Protein AF-A0A7S3L8J0-F1 (afdb_monomer_lite)

Sequence (124 aa):
DLYFICWDAIVLSFLVATPVPEEPAESDDGEAHAGAGEAWLAKAQAAMIENAFNHFALAQLQGKLYKLSEKIGIESEEGVAHPDAVAYGRAYKNVLDYPKHRRPIVLPAHLMETIPTALHKYLT

Structure (mmCIF, N/CA/C/O backbone):
data_AF-A0A7S3L8J0-F1
#
_entry.id   AF-A0A7S3L8J0-F1
#
loop_
_atom_site.group_PDB
_atom_site.id
_atom_site.type_symbol
_atom_site.label_atom_id
_atom_site.label_alt_id
_atom_site.label_comp_id
_atom_site.label_asym_id
_atom_site.label_entity_id
_atom_site.label_seq_id
_atom_site.pdbx_PDB_ins_code
_atom_site.Cartn_x
_atom_site.Cartn_y
_atom_site.Cartn_z
_atom_site.occupancy
_atom_site.B_iso_or_equiv
_atom_site.auth_seq_id
_atom_site.auth_comp_id
_atom_site.auth_asym_id
_atom_site.auth_atom_id
_atom_site.pdbx_PDB_model_num
ATOM 1 N N . ASP A 1 1 ? 7.919 -16.117 6.327 1.00 85.50 1 ASP A N 1
ATOM 2 C CA . ASP A 1 1 ? 7.265 -15.004 7.040 1.00 85.50 1 ASP A CA 1
ATOM 3 C C . ASP A 1 1 ? 7.349 -15.190 8.539 1.00 85.50 1 ASP A C 1
ATOM 5 O O . ASP A 1 1 ? 7.488 -16.319 9.002 1.00 85.50 1 ASP A O 1
ATOM 9 N N . LEU A 1 2 ? 7.326 -14.084 9.280 1.00 93.94 2 LEU A N 1
ATOM 10 C CA . LEU A 1 2 ? 7.182 -14.089 10.733 1.00 93.94 2 LEU A CA 1
ATOM 11 C C . LEU A 1 2 ? 5.728 -13.760 11.064 1.00 93.94 2 LEU A C 1
ATOM 13 O O . LEU A 1 2 ? 5.144 -12.874 10.444 1.00 93.94 2 LEU A O 1
ATOM 17 N N . TYR A 1 3 ? 5.161 -14.457 12.044 1.00 93.12 3 TYR A N 1
ATOM 18 C CA . TYR A 1 3 ? 3.779 -14.261 12.469 1.00 93.12 3 TYR A CA 1
ATOM 19 C C . TYR A 1 3 ? 3.745 -13.561 13.823 1.00 93.12 3 TYR A C 1
ATOM 21 O O . TYR A 1 3 ? 4.491 -13.921 14.736 1.00 93.12 3 TYR A O 1
ATOM 29 N N . PHE A 1 4 ? 2.856 -12.581 13.965 1.00 93.50 4 PHE A N 1
ATOM 30 C CA . PHE A 1 4 ? 2.516 -12.029 15.270 1.00 93.50 4 PHE A CA 1
ATOM 31 C C . PHE A 1 4 ? 1.577 -13.004 15.988 1.00 93.50 4 PHE A C 1
ATOM 33 O O . PHE A 1 4 ? 0.473 -13.267 15.515 1.00 93.50 4 PHE A O 1
ATOM 40 N N . ILE A 1 5 ? 2.028 -13.561 17.115 1.00 94.81 5 ILE A N 1
ATOM 41 C CA . ILE A 1 5 ? 1.251 -14.494 17.937 1.00 94.81 5 ILE A CA 1
ATOM 42 C C . ILE A 1 5 ? 0.832 -13.766 19.216 1.00 94.81 5 ILE A C 1
ATOM 44 O O . ILE A 1 5 ? 1.685 -13.307 19.973 1.00 94.81 5 ILE A O 1
ATOM 48 N N . CYS A 1 6 ? -0.476 -13.682 19.465 1.00 95.25 6 CYS A N 1
ATOM 49 C CA . CYS A 1 6 ? -1.048 -13.105 20.679 1.00 95.25 6 CYS A CA 1
ATOM 50 C C . CYS A 1 6 ? -1.867 -14.163 21.426 1.00 95.25 6 CYS A C 1
ATOM 52 O O . CYS A 1 6 ? -2.776 -14.762 20.858 1.00 95.25 6 CYS A O 1
ATOM 54 N N . TRP A 1 7 ? -1.542 -14.383 22.700 1.00 96.94 7 TRP A N 1
ATOM 55 C CA . TRP A 1 7 ? -2.257 -15.290 23.609 1.00 96.94 7 TRP A CA 1
ATOM 56 C C . TRP A 1 7 ? -2.936 -14.547 24.771 1.00 96.94 7 TRP A C 1
ATOM 58 O O . TRP A 1 7 ? -3.372 -15.172 25.736 1.00 96.94 7 TRP A O 1
ATOM 68 N N . ASP A 1 8 ? -2.996 -13.215 24.719 1.00 97.88 8 ASP A N 1
ATOM 69 C CA . ASP A 1 8 ? -3.644 -12.407 25.750 1.00 97.88 8 ASP A CA 1
ATOM 70 C C . ASP A 1 8 ? -5.169 -12.549 25.652 1.00 97.88 8 ASP A C 1
ATOM 72 O O . ASP A 1 8 ? -5.787 -12.127 24.674 1.00 97.88 8 ASP A O 1
ATOM 76 N N . ALA A 1 9 ? -5.786 -13.150 26.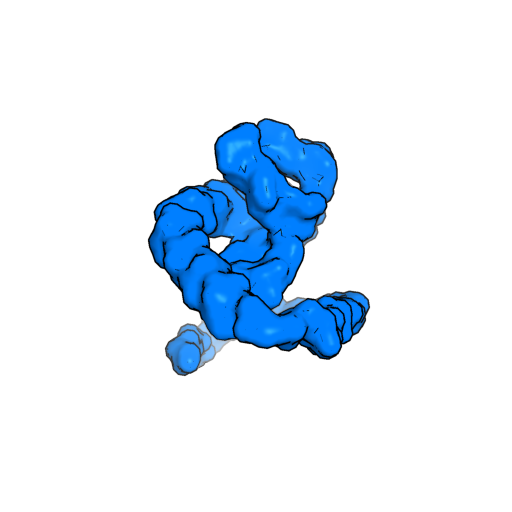670 1.00 97.00 9 ALA A N 1
ATOM 77 C CA . ALA A 1 9 ? -7.215 -13.448 26.658 1.00 97.00 9 ALA A CA 1
ATOM 78 C C . ALA A 1 9 ? -8.100 -12.191 26.594 1.00 97.00 9 ALA A C 1
ATOM 80 O O . ALA A 1 9 ? -9.184 -12.246 26.013 1.00 97.00 9 ALA A O 1
ATOM 81 N N . ILE A 1 10 ? -7.649 -11.065 27.162 1.00 96.94 10 ILE A N 1
ATOM 82 C CA . ILE A 1 10 ? -8.402 -9.806 27.144 1.00 96.94 10 ILE A CA 1
ATOM 83 C C . ILE A 1 10 ? -8.410 -9.266 25.719 1.00 96.94 10 ILE A C 1
ATOM 85 O O . ILE A 1 10 ? -9.485 -9.017 25.181 1.00 96.94 10 ILE A O 1
ATOM 89 N N . VAL A 1 11 ? -7.245 -9.165 25.075 1.00 95.38 11 VAL A N 1
ATOM 90 C CA . VAL A 1 11 ? -7.147 -8.721 23.674 1.00 95.38 11 VAL A CA 1
ATOM 91 C C . VAL A 1 11 ? -7.977 -9.623 22.764 1.00 95.38 11 VAL A C 1
ATOM 93 O O . VAL A 1 11 ? -8.791 -9.127 21.987 1.00 95.38 11 VAL A O 1
ATOM 96 N N . LEU A 1 12 ? -7.828 -10.944 22.900 1.00 95.44 12 LEU A N 1
ATOM 97 C CA . LEU A 1 12 ? -8.552 -11.919 22.084 1.00 95.44 12 LEU A CA 1
ATOM 98 C C . LEU A 1 12 ? -10.077 -11.809 22.245 1.00 95.44 12 LEU A C 1
ATOM 100 O O . LEU A 1 12 ? -10.795 -12.030 21.274 1.00 95.44 12 LEU A O 1
ATOM 104 N N . SER A 1 13 ? -10.579 -11.422 23.424 1.00 96.19 13 SER A N 1
ATOM 105 C CA . SER A 1 13 ? -12.022 -11.246 23.661 1.00 96.19 13 SER A CA 1
ATOM 106 C C . SER A 1 13 ? -12.660 -10.099 22.867 1.00 96.19 13 SER A C 1
ATOM 108 O O . SER A 1 13 ? -13.873 -10.109 22.664 1.00 96.19 13 SER A O 1
ATOM 110 N N . PHE A 1 14 ? -11.861 -9.137 22.393 1.00 94.62 14 PHE A N 1
ATOM 111 C CA . PHE A 1 14 ? -12.332 -8.015 21.575 1.00 94.62 14 PHE A CA 1
ATOM 112 C C . PHE A 1 14 ? -12.171 -8.259 20.069 1.00 94.62 14 PHE A C 1
ATOM 114 O O . PHE A 1 14 ? -12.657 -7.461 19.268 1.00 94.62 14 PHE A O 1
ATOM 121 N N . LEU A 1 15 ? -11.487 -9.333 19.663 1.00 92.19 15 LEU A N 1
ATOM 122 C CA . LEU A 1 15 ? -11.250 -9.621 18.253 1.00 92.19 15 LEU A CA 1
ATOM 123 C C . LEU A 1 15 ? -12.435 -10.367 17.643 1.00 92.19 15 LEU A C 1
ATOM 125 O O . LEU A 1 15 ? -12.833 -11.436 18.101 1.00 92.19 15 LEU A O 1
ATOM 129 N N . VAL A 1 16 ? -12.943 -9.825 16.541 1.00 90.44 16 VAL A N 1
ATOM 130 C CA . VAL A 1 16 ? -13.920 -10.491 15.680 1.00 90.44 16 VAL A CA 1
ATOM 131 C C . VAL A 1 16 ? -13.245 -10.764 14.345 1.00 90.44 16 VAL A C 1
ATOM 133 O O . VAL A 1 16 ? -12.710 -9.854 13.715 1.00 90.44 16 VAL A O 1
ATOM 136 N N . ALA A 1 17 ? -13.237 -12.027 13.923 1.00 87.56 17 ALA A N 1
ATOM 137 C CA . ALA A 1 17 ? -12.689 -12.401 12.629 1.00 87.56 17 ALA A CA 1
ATOM 138 C C . ALA A 1 17 ? -13.622 -11.918 11.512 1.00 87.56 17 ALA A C 1
ATOM 140 O O . ALA A 1 17 ? -14.772 -12.352 11.424 1.00 87.56 17 ALA A O 1
ATOM 141 N N . THR A 1 18 ? -13.115 -11.049 10.642 1.00 84.38 18 THR A N 1
ATOM 142 C CA . THR A 1 18 ? -13.807 -10.678 9.407 1.00 84.38 18 THR A CA 1
ATOM 143 C C . THR A 1 18 ? -13.482 -11.717 8.333 1.00 84.38 18 THR A C 1
ATOM 145 O O . THR A 1 18 ? -12.302 -12.023 8.135 1.00 84.38 18 THR A O 1
ATOM 148 N N . PRO A 1 19 ? -14.483 -12.288 7.640 1.00 84.75 19 PRO A N 1
ATOM 149 C CA . PRO A 1 19 ? -14.226 -13.208 6.541 1.00 84.75 19 PRO A CA 1
ATOM 150 C C . PRO A 1 19 ? -13.421 -12.514 5.440 1.00 84.75 19 PRO A C 1
ATOM 152 O O . PRO A 1 19 ? -13.623 -11.332 5.155 1.00 84.75 19 PRO A O 1
ATOM 155 N N . VAL A 1 20 ? -12.506 -13.259 4.818 1.00 78.94 20 VAL A N 1
ATOM 156 C CA . VAL A 1 20 ? -11.746 -12.760 3.670 1.00 78.94 20 VAL A CA 1
ATOM 157 C C . VAL A 1 20 ? -12.729 -12.588 2.509 1.00 78.94 20 VAL A C 1
ATOM 159 O O . VAL A 1 20 ? -13.393 -13.564 2.155 1.00 78.94 20 VAL A O 1
ATOM 162 N N . PRO A 1 21 ? -12.871 -11.380 1.939 1.00 77.12 21 PRO A N 1
ATOM 163 C CA . PRO A 1 21 ? -13.739 -11.183 0.789 1.00 77.12 21 PRO A CA 1
ATOM 164 C C . PRO A 1 21 ? -13.228 -12.024 -0.382 1.00 77.12 21 PRO A C 1
ATOM 166 O O . PRO A 1 21 ? -12.023 -12.084 -0.625 1.00 77.12 21 PRO A O 1
ATOM 169 N N . GLU A 1 22 ? -14.144 -12.667 -1.104 1.00 75.50 22 GLU A N 1
ATOM 170 C CA . GLU A 1 22 ? -13.808 -13.327 -2.363 1.00 75.50 22 GLU A CA 1
ATOM 171 C C . GLU A 1 22 ? -13.375 -12.251 -3.359 1.00 75.50 22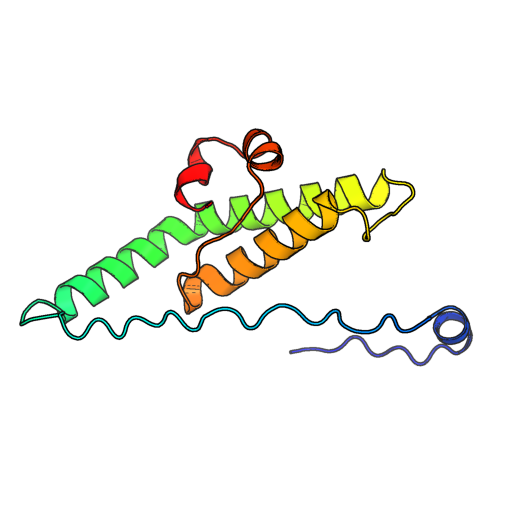 GLU A C 1
ATOM 173 O O . GLU A 1 22 ? -14.187 -11.484 -3.879 1.00 75.50 22 GLU A O 1
ATOM 178 N N . GLU A 1 23 ? -12.068 -12.143 -3.578 1.00 68.75 23 GLU A N 1
ATOM 179 C CA . GLU A 1 23 ? -11.551 -11.337 -4.671 1.00 68.75 23 GLU A CA 1
ATOM 180 C C . GLU A 1 23 ? -11.785 -12.120 -5.970 1.00 68.75 23 GLU A C 1
ATOM 182 O O . GLU A 1 23 ? -11.568 -13.338 -5.995 1.00 68.75 23 GLU A O 1
ATOM 187 N N . PRO A 1 24 ? -12.267 -11.465 -7.044 1.00 68.44 24 PRO A N 1
ATOM 188 C CA . PRO A 1 24 ? -12.342 -12.118 -8.341 1.00 68.44 24 PRO A CA 1
ATOM 189 C C . PRO A 1 24 ? -10.962 -12.686 -8.656 1.00 68.44 24 PRO A C 1
ATOM 191 O O . PRO A 1 24 ? -9.959 -12.011 -8.419 1.00 68.44 24 PRO A O 1
ATOM 194 N N . ALA A 1 25 ? -10.917 -13.929 -9.144 1.00 63.09 25 ALA A N 1
ATOM 195 C CA . ALA A 1 25 ? -9.667 -14.539 -9.564 1.00 63.09 25 ALA A CA 1
ATOM 196 C C . ALA A 1 25 ? -8.965 -13.554 -10.502 1.00 63.09 25 ALA A C 1
ATOM 198 O O . ALA A 1 25 ? -9.505 -13.218 -11.558 1.00 63.09 25 ALA A O 1
ATOM 199 N N . GLU A 1 26 ? -7.814 -13.037 -10.066 1.00 61.28 26 GLU A N 1
ATOM 200 C CA . GLU A 1 26 ? -6.974 -12.202 -10.910 1.00 61.28 26 GLU A CA 1
ATOM 201 C C . GLU A 1 26 ? -6.695 -13.035 -12.156 1.00 61.28 26 GLU A C 1
ATOM 203 O O . GLU A 1 26 ? -6.198 -14.160 -12.039 1.00 61.28 26 GLU A O 1
ATOM 208 N N . SER A 1 27 ? -7.115 -12.540 -13.323 1.00 52.75 27 SER A N 1
ATOM 209 C CA . SER A 1 27 ? -6.839 -13.216 -14.578 1.00 52.75 27 SER A CA 1
ATOM 210 C C . SER A 1 27 ? -5.335 -13.439 -14.628 1.00 52.75 27 SER A C 1
ATOM 212 O O . SER A 1 27 ? -4.542 -12.500 -14.528 1.00 52.75 27 SER A O 1
ATOM 214 N N . ASP A 1 28 ? -4.932 -14.707 -14.671 1.00 49.69 28 ASP A N 1
ATOM 215 C CA . ASP A 1 28 ? -3.548 -15.077 -14.909 1.00 49.69 28 ASP A CA 1
ATOM 216 C C . ASP A 1 28 ? -3.274 -14.789 -16.384 1.00 49.69 28 ASP A C 1
ATOM 218 O O . ASP A 1 28 ? -3.142 -15.684 -17.214 1.00 49.69 28 ASP A O 1
ATOM 222 N N . ASP A 1 29 ? -3.221 -13.502 -16.720 1.00 46.50 29 ASP A N 1
ATOM 223 C CA . ASP A 1 29 ? -2.796 -12.989 -18.015 1.00 46.50 29 ASP A CA 1
ATOM 224 C C . ASP A 1 29 ? -1.268 -13.038 -18.077 1.00 46.50 29 ASP A C 1
ATOM 226 O O . ASP A 1 29 ? -0.604 -12.131 -18.582 1.00 46.50 29 ASP A 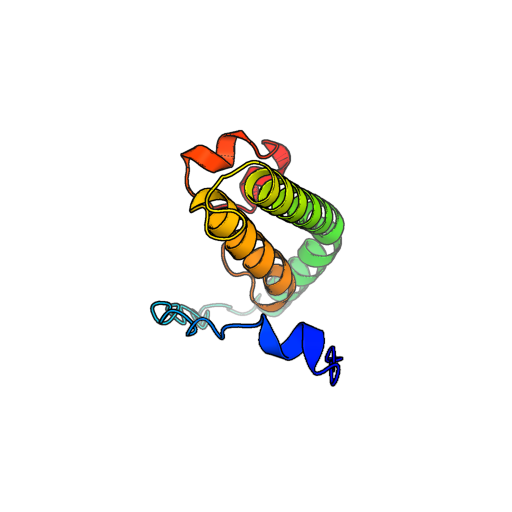O 1
ATOM 230 N N . GLY A 1 30 ? -0.688 -14.119 -17.545 1.00 48.12 30 GLY A N 1
ATOM 231 C CA . GLY A 1 30 ? 0.608 -14.599 -17.958 1.00 48.12 30 GLY A CA 1
ATOM 232 C C . GLY A 1 30 ? 0.509 -14.929 -19.438 1.00 48.12 30 GLY A C 1
ATOM 233 O O . GLY A 1 30 ? 0.436 -16.095 -19.823 1.00 48.12 30 GLY A O 1
ATOM 234 N N . GLU A 1 31 ? 0.509 -13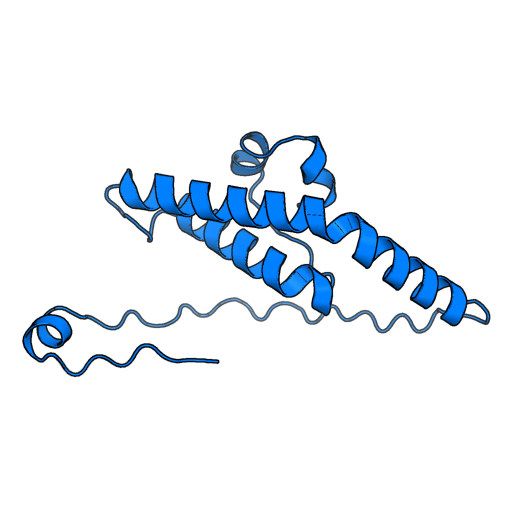.898 -20.283 1.00 48.69 31 GLU A N 1
ATOM 235 C CA . GLU A 1 31 ? 0.914 -14.028 -21.662 1.00 48.69 31 GLU A CA 1
ATOM 236 C C . GLU A 1 31 ? 2.323 -14.602 -21.600 1.00 48.69 31 GLU A C 1
ATOM 238 O O . GLU A 1 31 ? 3.323 -13.902 -21.422 1.00 48.69 31 GLU A O 1
ATOM 243 N N . ALA A 1 32 ? 2.406 -15.924 -21.716 1.00 47.31 32 ALA A N 1
ATOM 244 C CA . ALA A 1 32 ? 3.613 -16.576 -22.146 1.00 47.31 32 ALA A CA 1
ATOM 245 C C . ALA A 1 32 ? 3.937 -15.927 -23.490 1.00 47.31 32 ALA A C 1
ATOM 247 O O . ALA A 1 32 ? 3.335 -16.260 -24.511 1.00 47.31 32 ALA A O 1
ATOM 248 N N . HIS A 1 33 ? 4.829 -14.934 -23.482 1.00 51.88 33 HIS A N 1
ATOM 249 C CA . HIS A 1 33 ? 5.322 -14.300 -24.689 1.00 51.88 33 HIS A CA 1
ATOM 250 C C . HIS A 1 33 ? 6.109 -15.353 -25.479 1.00 51.88 33 HIS A C 1
ATOM 252 O O . HIS A 1 33 ? 7.338 -15.386 -25.472 1.00 51.88 33 HIS A O 1
ATOM 258 N N . ALA A 1 34 ? 5.390 -16.194 -26.221 1.00 49.69 34 ALA A N 1
ATOM 259 C CA . ALA A 1 34 ? 5.912 -17.160 -27.180 1.00 49.69 34 ALA A CA 1
ATOM 260 C C . ALA A 1 34 ? 6.572 -16.478 -28.402 1.00 49.69 34 ALA A C 1
ATOM 262 O O . ALA A 1 34 ? 6.905 -17.134 -29.381 1.00 49.69 34 ALA A O 1
ATOM 263 N N . GLY A 1 35 ? 6.764 -15.153 -28.357 1.00 53.62 35 GLY A N 1
ATOM 264 C CA . GLY A 1 35 ? 7.301 -14.319 -29.433 1.00 53.62 35 GLY A CA 1
ATOM 265 C C . GLY A 1 35 ? 8.665 -13.696 -29.133 1.00 53.62 35 GLY A C 1
ATOM 266 O O . GLY A 1 35 ? 9.091 -12.772 -29.831 1.00 53.62 35 GLY A O 1
ATOM 267 N N . ALA A 1 36 ? 9.370 -14.145 -28.097 1.00 56.91 36 ALA A N 1
ATOM 268 C CA . ALA A 1 36 ? 10.741 -13.715 -27.893 1.00 56.91 36 ALA A CA 1
ATOM 269 C C . ALA A 1 36 ? 11.638 -14.513 -28.860 1.00 56.91 36 ALA A C 1
ATOM 271 O O . ALA A 1 36 ? 12.143 -15.574 -28.516 1.00 56.91 36 ALA A O 1
ATOM 272 N N . GLY A 1 37 ? 11.765 -14.038 -30.107 1.00 67.94 37 GLY A N 1
ATOM 273 C CA . GLY A 1 37 ? 12.702 -14.590 -31.097 1.00 67.94 37 GLY A CA 1
ATOM 274 C C . GLY A 1 37 ? 14.163 -14.551 -30.614 1.00 67.94 37 GLY A C 1
ATOM 275 O O . GLY A 1 37 ? 14.434 -14.387 -29.428 1.00 67.94 37 GLY A O 1
ATOM 276 N N . GLU A 1 38 ? 15.142 -14.634 -31.516 1.00 76.38 38 GLU A N 1
ATOM 277 C CA . GLU A 1 38 ? 16.581 -14.730 -31.168 1.00 76.38 38 GLU A CA 1
ATOM 278 C C . GLU A 1 38 ? 17.098 -13.667 -30.164 1.00 76.38 38 GLU A C 1
ATOM 280 O O . GLU A 1 38 ? 18.082 -13.895 -29.467 1.00 76.38 38 GLU A O 1
ATOM 285 N N . ALA A 1 39 ? 16.401 -12.534 -30.009 1.00 83.44 39 ALA A N 1
ATOM 286 C CA . ALA A 1 39 ? 16.715 -11.467 -29.056 1.00 83.44 39 ALA A CA 1
ATOM 287 C C . ALA A 1 39 ? 16.102 -11.620 -27.640 1.00 83.44 39 ALA A C 1
ATOM 289 O O . ALA A 1 39 ? 16.140 -10.662 -26.861 1.00 83.44 39 ALA A O 1
ATOM 290 N N . TRP A 1 40 ? 15.508 -12.764 -27.279 1.00 83.38 40 TRP A N 1
ATOM 291 C CA . TRP A 1 40 ? 14.831 -12.941 -25.980 1.00 83.38 40 TRP A CA 1
ATOM 292 C C . TRP A 1 40 ? 15.739 -12.656 -24.779 1.00 83.38 40 TRP A C 1
ATOM 294 O O . TRP A 1 40 ? 15.322 -11.985 -23.835 1.00 83.38 40 TRP A O 1
ATOM 304 N N . LEU A 1 41 ? 16.997 -13.099 -24.844 1.00 83.94 41 LEU A N 1
ATOM 305 C CA . LEU A 1 41 ? 17.963 -12.913 -23.766 1.00 83.94 41 LEU A CA 1
ATOM 306 C C . LEU A 1 41 ? 18.300 -11.432 -23.572 1.00 83.94 41 LEU A C 1
ATOM 308 O O . LEU A 1 41 ? 18.312 -10.949 -22.444 1.00 83.94 41 LEU A O 1
ATOM 312 N N . ALA A 1 42 ? 18.502 -10.694 -24.666 1.00 86.19 42 ALA A N 1
ATOM 313 C CA . ALA A 1 42 ? 18.776 -9.261 -24.611 1.00 86.19 42 ALA A CA 1
ATOM 314 C C . ALA A 1 42 ? 17.590 -8.484 -24.012 1.00 86.19 42 ALA A C 1
ATOM 316 O O . ALA A 1 42 ? 17.787 -7.593 -23.186 1.00 86.19 42 ALA A O 1
ATOM 317 N N . LYS A 1 43 ? 16.351 -8.863 -24.362 1.00 82.12 43 LYS A N 1
ATOM 318 C CA . LYS A 1 43 ? 15.136 -8.285 -23.762 1.00 82.12 43 LYS A CA 1
ATOM 319 C C . LYS A 1 43 ? 15.033 -8.601 -22.268 1.00 82.12 43 LYS A C 1
ATOM 321 O O . LYS A 1 43 ? 14.737 -7.704 -21.484 1.00 82.12 43 LYS A O 1
ATOM 326 N N . ALA A 1 44 ? 15.322 -9.839 -21.866 1.00 81.62 44 ALA A N 1
ATOM 327 C CA . ALA A 1 44 ? 15.323 -10.237 -20.460 1.00 81.62 44 ALA A CA 1
ATOM 328 C C . ALA A 1 44 ? 16.382 -9.467 -19.649 1.00 81.62 44 ALA A C 1
ATOM 330 O O . ALA A 1 44 ? 16.087 -8.958 -18.569 1.00 81.62 44 ALA A O 1
ATOM 331 N N . GLN A 1 45 ? 17.592 -9.311 -20.190 1.00 85.25 45 GLN A N 1
ATOM 332 C CA . GLN A 1 45 ? 18.668 -8.543 -19.558 1.00 85.25 45 GLN A CA 1
ATOM 333 C C . GLN A 1 45 ? 18.321 -7.055 -19.440 1.00 85.25 45 GLN A C 1
ATOM 335 O O . GLN A 1 45 ? 18.488 -6.477 -18.367 1.00 85.25 45 GLN A O 1
ATOM 340 N N . ALA A 1 46 ? 17.786 -6.440 -20.499 1.00 83.31 46 ALA A N 1
ATOM 341 C CA . ALA A 1 46 ? 17.321 -5.053 -20.454 1.00 83.31 46 ALA A CA 1
ATOM 342 C C . ALA A 1 46 ? 16.234 -4.861 -19.384 1.00 83.31 46 ALA A C 1
ATOM 344 O O . ALA A 1 46 ? 16.305 -3.928 -18.586 1.00 83.31 46 ALA A O 1
ATOM 345 N N . ALA A 1 47 ? 15.287 -5.799 -19.301 1.00 77.38 47 ALA A N 1
ATOM 346 C CA . ALA A 1 47 ? 14.239 -5.795 -18.291 1.00 77.38 47 ALA A CA 1
ATOM 347 C C . ALA A 1 47 ? 14.807 -5.918 -16.862 1.00 77.38 47 ALA A C 1
ATOM 349 O O . ALA A 1 47 ? 14.332 -5.227 -15.958 1.00 77.38 47 ALA A O 1
ATOM 350 N N . MET A 1 48 ? 15.825 -6.757 -16.637 1.00 75.69 48 MET A N 1
ATOM 351 C CA . MET A 1 48 ? 16.505 -6.871 -15.338 1.00 75.69 48 MET A CA 1
ATOM 352 C C . MET A 1 48 ? 17.220 -5.575 -14.938 1.00 75.69 48 MET A C 1
ATOM 354 O O . MET A 1 48 ? 17.117 -5.152 -13.786 1.00 75.69 48 MET A O 1
ATOM 358 N N . ILE A 1 49 ? 17.904 -4.932 -15.888 1.00 80.06 49 ILE A N 1
ATOM 359 C CA . ILE A 1 49 ? 18.604 -3.659 -15.672 1.00 80.06 49 ILE A CA 1
ATOM 360 C C . ILE A 1 49 ? 17.602 -2.559 -15.307 1.00 80.06 49 ILE A C 1
ATOM 362 O O . ILE A 1 49 ? 17.776 -1.865 -14.308 1.00 80.06 49 ILE A O 1
ATOM 366 N N . GLU A 1 50 ? 16.520 -2.436 -16.070 1.00 75.31 50 GLU A N 1
ATOM 367 C CA . GLU A 1 50 ? 15.456 -1.466 -15.808 1.00 75.31 50 GLU A CA 1
ATOM 368 C C . GLU A 1 50 ? 14.830 -1.652 -14.411 1.00 75.31 50 GLU A C 1
ATOM 370 O O . GLU A 1 50 ? 14.569 -0.673 -13.707 1.00 75.31 50 GLU A O 1
ATOM 375 N N . ASN A 1 51 ? 14.652 -2.902 -13.966 1.00 69.69 51 ASN A N 1
ATOM 376 C CA . ASN A 1 51 ? 14.104 -3.207 -12.641 1.00 69.69 51 ASN A CA 1
ATOM 377 C C . ASN A 1 51 ? 15.001 -2.673 -11.509 1.00 69.69 51 ASN A C 1
ATOM 379 O O . ASN A 1 51 ? 14.507 -2.110 -10.531 1.00 69.69 51 ASN A O 1
ATOM 383 N N . ALA A 1 52 ? 16.323 -2.786 -11.668 1.00 70.31 52 ALA A N 1
ATOM 384 C CA . ALA A 1 52 ? 17.280 -2.269 -10.693 1.00 70.31 52 ALA A CA 1
ATOM 385 C C . ALA A 1 52 ? 17.209 -0.736 -10.564 1.00 70.31 52 ALA A C 1
ATOM 387 O O . ALA A 1 52 ? 17.320 -0.205 -9.459 1.00 70.31 52 ALA A O 1
ATOM 388 N N . PHE A 1 53 ? 16.962 -0.019 -11.666 1.00 69.81 53 PHE A N 1
ATOM 389 C CA . PHE A 1 53 ? 16.863 1.445 -11.659 1.00 69.81 53 PHE A CA 1
ATOM 390 C C . PHE A 1 53 ? 15.530 1.972 -11.110 1.00 69.81 53 PHE A C 1
ATOM 392 O O . PHE A 1 53 ? 15.491 3.050 -10.515 1.00 69.81 53 PHE A O 1
ATOM 399 N N . ASN A 1 54 ? 14.442 1.214 -11.256 1.00 79.38 54 ASN A N 1
ATOM 400 C CA . ASN A 1 54 ? 13.112 1.648 -10.820 1.00 79.38 54 ASN A CA 1
ATOM 401 C C . ASN A 1 54 ? 12.830 1.398 -9.327 1.00 79.38 54 ASN A C 1
ATOM 403 O O . ASN A 1 54 ? 11.844 1.919 -8.799 1.00 79.38 54 ASN A O 1
ATOM 407 N N . HIS A 1 55 ? 13.703 0.671 -8.621 1.00 80.88 55 HIS A N 1
ATOM 408 C CA . HIS A 1 55 ? 13.503 0.291 -7.219 1.00 80.88 55 HIS A CA 1
ATOM 409 C C . HIS A 1 55 ? 13.254 1.493 -6.291 1.00 80.88 55 HIS A C 1
ATOM 411 O O . HIS A 1 55 ? 12.419 1.428 -5.391 1.00 80.88 55 HIS A O 1
ATOM 417 N N . PHE A 1 56 ? 13.947 2.615 -6.508 1.00 86.62 56 PHE A N 1
ATOM 418 C CA . PHE A 1 56 ? 13.759 3.812 -5.682 1.00 86.62 56 PHE A CA 1
ATOM 419 C C . PHE A 1 56 ? 12.370 4.437 -5.872 1.00 86.62 56 PHE A C 1
ATOM 421 O O . PHE A 1 56 ? 11.703 4.775 -4.896 1.00 86.62 56 PHE A O 1
ATOM 428 N N . ALA A 1 57 ? 11.910 4.551 -7.120 1.00 88.62 57 ALA A N 1
ATOM 429 C CA . ALA A 1 57 ? 10.598 5.113 -7.427 1.00 88.62 57 ALA A CA 1
ATOM 430 C C . ALA A 1 57 ? 9.462 4.218 -6.903 1.00 88.62 57 ALA A C 1
ATOM 432 O O . ALA A 1 57 ? 8.491 4.725 -6.345 1.00 88.62 57 ALA A O 1
ATOM 433 N N . LEU A 1 58 ? 9.613 2.894 -7.016 1.00 90.19 58 LEU A N 1
ATOM 434 C CA . LEU A 1 58 ? 8.660 1.934 -6.456 1.00 90.19 58 LEU A CA 1
ATOM 435 C C . LEU A 1 58 ? 8.617 2.001 -4.924 1.00 90.19 58 LEU A C 1
ATOM 437 O O . LEU A 1 58 ? 7.531 2.013 -4.357 1.00 90.19 58 LEU A O 1
ATOM 441 N N . ALA A 1 59 ? 9.762 2.147 -4.249 1.00 91.62 59 ALA A N 1
ATOM 442 C CA . ALA A 1 59 ? 9.801 2.325 -2.795 1.00 91.62 59 ALA A CA 1
ATOM 443 C C . ALA A 1 59 ? 9.127 3.637 -2.344 1.00 91.62 59 ALA A C 1
ATOM 445 O O . ALA A 1 59 ? 8.422 3.667 -1.332 1.00 91.62 59 ALA A O 1
ATOM 446 N N . GLN A 1 60 ? 9.294 4.726 -3.104 1.00 93.06 60 GLN A N 1
ATOM 447 C CA . GLN A 1 60 ? 8.573 5.977 -2.847 1.00 93.06 60 GLN A CA 1
ATOM 448 C C . GLN A 1 60 ? 7.062 5.811 -3.020 1.00 93.06 60 GLN A C 1
ATOM 450 O O . GLN A 1 60 ? 6.295 6.270 -2.169 1.00 93.06 60 GLN A O 1
ATOM 455 N N . LEU A 1 61 ? 6.637 5.141 -4.096 1.00 95.00 61 LEU A N 1
ATOM 456 C CA . LEU A 1 61 ? 5.230 4.851 -4.352 1.00 95.00 61 LEU A CA 1
ATOM 457 C C . LEU A 1 61 ? 4.638 3.978 -3.237 1.00 95.00 61 LEU A C 1
ATOM 459 O O . LEU A 1 61 ? 3.607 4.335 -2.673 1.00 95.00 61 LEU A O 1
ATOM 463 N N . GLN A 1 62 ? 5.337 2.912 -2.842 1.00 95.62 62 GLN A N 1
ATOM 464 C CA . GLN A 1 62 ? 4.977 2.042 -1.722 1.00 95.62 62 GLN A CA 1
ATOM 465 C C . GLN A 1 62 ? 4.732 2.852 -0.441 1.00 95.62 62 GLN A C 1
ATOM 467 O O . GLN A 1 62 ? 3.669 2.751 0.171 1.00 95.62 62 GLN A O 1
ATOM 472 N N . GLY A 1 63 ? 5.690 3.697 -0.047 1.00 95.75 63 GLY A N 1
ATOM 473 C CA . GLY A 1 63 ? 5.558 4.520 1.155 1.00 95.75 63 GLY A CA 1
ATOM 474 C C . GLY A 1 63 ? 4.411 5.532 1.069 1.00 95.75 63 GLY A C 1
ATOM 475 O O . GLY A 1 63 ? 3.747 5.799 2.072 1.00 95.75 63 GLY A O 1
ATOM 476 N N . LYS A 1 64 ? 4.151 6.089 -0.120 1.00 96.38 64 LYS A N 1
ATOM 477 C CA . LYS A 1 64 ? 3.054 7.038 -0.347 1.00 96.38 64 LYS A CA 1
ATOM 478 C C . LYS A 1 64 ? 1.689 6.361 -0.216 1.00 96.38 64 LYS A C 1
ATOM 480 O O . LYS A 1 64 ? 0.844 6.888 0.502 1.00 96.38 64 LYS A O 1
ATOM 485 N N . LEU A 1 65 ? 1.498 5.212 -0.864 1.00 97.25 65 LEU A N 1
ATOM 486 C CA . LEU A 1 65 ? 0.250 4.445 -0.810 1.00 97.25 65 LEU A CA 1
ATOM 487 C C . LEU A 1 65 ? -0.055 3.989 0.621 1.00 97.25 65 LEU A C 1
ATOM 489 O O . LEU A 1 65 ? -1.169 4.195 1.093 1.00 97.25 65 LEU A O 1
ATOM 493 N N . TYR A 1 66 ? 0.954 3.483 1.342 1.00 97.25 66 TYR A N 1
ATOM 494 C CA . TYR A 1 66 ? 0.818 3.126 2.758 1.00 97.25 66 TYR A CA 1
ATOM 495 C C . TYR A 1 66 ? 0.322 4.312 3.595 1.00 97.25 66 TYR A C 1
ATOM 497 O O . TYR A 1 66 ? -0.692 4.209 4.278 1.00 97.25 66 TYR A O 1
ATOM 505 N N . LYS A 1 67 ? 0.992 5.468 3.497 1.00 97.75 67 LYS A N 1
ATOM 506 C CA . LYS A 1 67 ? 0.635 6.654 4.291 1.00 97.75 67 LYS A CA 1
ATOM 507 C C . LYS A 1 67 ? -0.746 7.208 3.951 1.00 97.75 67 LYS A C 1
ATOM 509 O O . LYS A 1 67 ? -1.414 7.732 4.833 1.00 97.75 67 LYS A O 1
ATOM 514 N N . LEU A 1 68 ? -1.166 7.139 2.687 1.00 97.19 68 LEU A N 1
ATOM 515 C CA . LEU A 1 68 ? -2.506 7.570 2.281 1.00 97.19 68 LEU A CA 1
ATOM 516 C C . LEU A 1 68 ? -3.581 6.624 2.825 1.00 97.19 68 LEU A C 1
ATOM 518 O O . LEU A 1 68 ? -4.569 7.099 3.379 1.00 97.19 68 LEU A O 1
ATOM 522 N N . SER A 1 69 ? -3.354 5.310 2.734 1.00 97.38 69 SER A N 1
ATOM 523 C CA . SER A 1 69 ? -4.231 4.299 3.332 1.00 97.38 69 SER A CA 1
ATOM 524 C C . SER A 1 69 ? -4.356 4.485 4.845 1.00 97.38 69 SER A C 1
ATOM 526 O O . SER A 1 69 ? -5.467 4.477 5.366 1.00 97.38 69 SER A O 1
ATOM 528 N N . GLU A 1 70 ? -3.231 4.666 5.539 1.00 97.62 70 GLU A N 1
ATOM 529 C CA . GLU A 1 70 ? -3.176 4.879 6.989 1.00 97.62 70 GLU A CA 1
ATOM 530 C C . GLU A 1 70 ? -3.901 6.167 7.385 1.00 97.62 70 GLU A C 1
ATOM 532 O O . GLU A 1 70 ? -4.743 6.149 8.278 1.00 97.62 70 GLU A O 1
ATOM 537 N N . LYS A 1 71 ? -3.635 7.272 6.678 1.00 97.38 71 LYS A N 1
A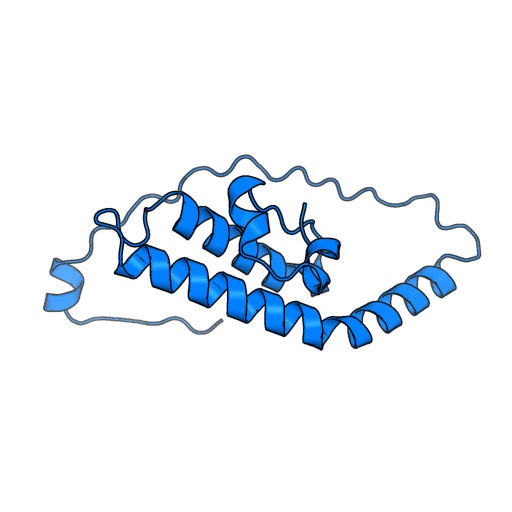TOM 538 C CA . LYS A 1 71 ? -4.277 8.561 6.943 1.00 97.38 71 LYS A CA 1
ATOM 539 C C . LYS A 1 71 ? -5.799 8.465 6.836 1.00 97.38 71 LYS A C 1
ATOM 541 O O . LYS A 1 71 ? -6.491 8.844 7.773 1.00 97.38 71 LYS A O 1
ATOM 546 N N . ILE A 1 72 ? -6.313 7.941 5.721 1.00 96.88 72 ILE A N 1
ATOM 547 C CA . ILE A 1 72 ? -7.762 7.803 5.521 1.00 96.88 72 ILE A CA 1
ATOM 548 C C . ILE A 1 72 ? -8.345 6.857 6.569 1.00 96.88 72 ILE A C 1
ATOM 550 O O . ILE A 1 72 ? -9.366 7.177 7.164 1.00 96.88 72 ILE A O 1
ATOM 554 N N . GLY A 1 73 ? -7.669 5.741 6.854 1.00 96.25 73 GLY A N 1
ATOM 555 C CA . GLY A 1 73 ? -8.126 4.780 7.853 1.00 96.25 73 GLY A CA 1
ATOM 556 C C . GLY A 1 73 ? -8.151 5.307 9.292 1.00 96.25 73 GLY A C 1
ATOM 557 O O . GLY A 1 73 ? -8.868 4.751 10.115 1.00 96.25 73 GLY A O 1
ATOM 558 N N . ILE A 1 74 ? -7.390 6.357 9.609 1.00 96.62 74 ILE A N 1
ATOM 559 C CA . ILE A 1 74 ? -7.435 7.043 10.910 1.00 96.62 74 ILE A CA 1
ATOM 560 C C . ILE A 1 74 ? -8.526 8.125 10.935 1.00 96.62 74 ILE A C 1
ATOM 562 O O . ILE A 1 74 ? -9.134 8.354 11.977 1.00 96.62 74 ILE A O 1
ATOM 566 N N . GLU A 1 75 ? -8.744 8.817 9.814 1.00 96.50 75 GLU A N 1
ATOM 567 C CA . GLU A 1 75 ? -9.641 9.980 9.725 1.00 96.50 75 GLU A CA 1
ATOM 568 C C . GLU A 1 75 ? -11.109 9.613 9.427 1.00 96.50 75 GLU A C 1
ATOM 570 O O . GLU A 1 75 ? -12.001 10.401 9.739 1.00 96.50 75 GLU A O 1
ATOM 575 N N . SER A 1 76 ? -11.374 8.451 8.825 1.00 96.44 76 SER A N 1
ATOM 576 C CA . SER A 1 76 ? -12.720 7.979 8.461 1.00 96.44 76 SER A CA 1
ATOM 577 C C . SER A 1 76 ? -13.431 7.272 9.622 1.00 96.44 76 SER A C 1
ATOM 579 O O . SER A 1 76 ? -12.811 6.543 10.396 1.00 96.44 76 SER A O 1
ATOM 581 N N . GLU A 1 77 ? -14.758 7.427 9.704 1.00 94.75 77 GLU A N 1
ATOM 582 C CA . GLU A 1 77 ? -15.607 6.685 10.652 1.00 94.75 77 GLU A CA 1
ATOM 583 C C . GLU A 1 77 ? -15.640 5.177 10.343 1.00 94.75 77 GLU A C 1
ATOM 585 O O . GLU A 1 77 ? -15.708 4.352 11.254 1.00 94.75 77 GLU A O 1
ATOM 590 N N . GLU A 1 78 ? -15.533 4.805 9.065 1.00 92.88 78 GLU A N 1
ATOM 591 C CA . GLU A 1 78 ? -15.371 3.424 8.597 1.00 92.88 78 GLU A CA 1
ATOM 592 C C . GLU A 1 78 ? -13.961 2.861 8.857 1.00 92.88 78 GLU A C 1
ATOM 594 O O . GLU A 1 78 ? -13.710 1.663 8.679 1.00 92.88 78 GLU A O 1
ATOM 599 N N . GLY A 1 79 ? -13.024 3.714 9.270 1.00 92.88 79 GLY A N 1
ATOM 600 C CA . GLY A 1 79 ? -11.644 3.362 9.549 1.00 92.88 79 GLY A CA 1
ATOM 601 C C . GLY A 1 79 ? -10.958 2.682 8.361 1.00 92.88 79 GLY A C 1
ATOM 602 O O . GLY A 1 79 ? -11.059 3.112 7.211 1.00 92.88 79 GLY A O 1
ATOM 603 N N . VAL A 1 80 ? -10.273 1.563 8.614 1.00 90.81 80 VAL A N 1
ATOM 604 C CA . VAL A 1 80 ? -9.576 0.789 7.565 1.00 90.81 80 VAL A CA 1
ATOM 605 C C . VAL A 1 80 ? -10.512 0.175 6.516 1.00 90.81 80 VAL A C 1
ATOM 607 O O . VAL A 1 80 ? -10.035 -0.262 5.471 1.00 90.81 80 VAL A O 1
ATOM 610 N N . ALA A 1 81 ? -11.825 0.138 6.770 1.00 92.69 81 ALA A N 1
ATOM 611 C CA . ALA A 1 81 ? -12.814 -0.348 5.811 1.00 92.69 81 ALA A CA 1
ATOM 612 C C . ALA A 1 81 ? -13.247 0.725 4.795 1.00 92.69 81 ALA A C 1
ATOM 614 O O . ALA A 1 81 ? -14.001 0.410 3.873 1.00 92.69 81 ALA A O 1
ATOM 615 N N . HIS A 1 82 ? -12.767 1.969 4.925 1.00 95.56 82 HIS A N 1
ATOM 616 C CA . HIS A 1 82 ? -13.067 3.027 3.966 1.00 95.56 82 HIS A CA 1
ATOM 617 C C . HIS A 1 82 ? -12.650 2.614 2.538 1.00 95.56 82 HIS A C 1
ATOM 619 O O . HIS A 1 82 ? -11.500 2.202 2.344 1.00 95.56 82 HIS A O 1
ATOM 625 N N . PRO A 1 83 ? -13.512 2.770 1.511 1.00 95.50 83 PRO A N 1
ATOM 626 C CA . PRO A 1 83 ? -13.231 2.301 0.150 1.00 95.50 83 PRO A CA 1
ATOM 627 C C . PRO A 1 83 ? -11.900 2.802 -0.420 1.00 95.50 83 PRO A C 1
ATOM 629 O O . PRO A 1 83 ? -11.137 2.027 -0.994 1.00 95.50 83 PRO A O 1
ATOM 632 N N . ASP A 1 84 ? -11.578 4.078 -0.201 1.00 96.62 84 ASP A N 1
ATOM 633 C CA . ASP A 1 84 ? -10.315 4.650 -0.677 1.00 96.62 84 ASP A CA 1
ATOM 634 C C . ASP A 1 84 ? -9.100 4.146 0.116 1.00 96.62 84 ASP A C 1
ATOM 636 O O . ASP A 1 84 ? -8.033 3.948 -0.466 1.00 96.62 84 ASP A O 1
ATOM 640 N N . ALA A 1 85 ? -9.245 3.880 1.423 1.00 96.31 85 ALA A N 1
ATOM 641 C CA . ALA A 1 85 ? -8.171 3.278 2.214 1.00 96.31 85 ALA A CA 1
ATOM 642 C C . ALA A 1 85 ? -7.877 1.863 1.703 1.00 96.31 85 ALA A C 1
ATOM 644 O O . ALA A 1 85 ? -6.722 1.519 1.454 1.00 96.31 85 ALA A O 1
ATOM 645 N N . VAL A 1 86 ? -8.927 1.079 1.441 1.00 94.81 86 VAL A N 1
ATOM 646 C CA . VAL A 1 86 ? -8.819 -0.254 0.835 1.00 94.81 86 VAL A CA 1
ATOM 647 C C . VAL A 1 86 ? -8.173 -0.181 -0.550 1.00 94.81 86 VAL A C 1
ATOM 649 O O . VAL A 1 86 ? -7.293 -0.987 -0.853 1.00 94.81 86 VAL A O 1
ATOM 652 N N . ALA A 1 87 ? -8.553 0.788 -1.388 1.00 95.81 87 ALA A N 1
ATOM 653 C CA . ALA A 1 87 ? -7.965 0.967 -2.714 1.00 95.81 87 ALA A CA 1
ATOM 654 C C . ALA A 1 87 ? -6.458 1.273 -2.645 1.00 95.81 87 ALA A C 1
ATOM 656 O O . ALA A 1 87 ? -5.672 0.624 -3.340 1.00 95.81 87 ALA A O 1
ATOM 657 N N . TYR A 1 88 ? -6.028 2.184 -1.764 1.00 97.31 88 TYR A N 1
ATOM 658 C CA . TYR A 1 88 ? -4.601 2.435 -1.537 1.00 97.31 88 TYR A CA 1
ATOM 659 C C . TYR A 1 88 ? -3.877 1.220 -0.949 1.00 97.31 88 TYR A C 1
ATOM 661 O O . TYR A 1 88 ? -2.751 0.937 -1.358 1.00 97.31 88 TYR A O 1
ATOM 669 N N . GLY A 1 89 ? -4.509 0.479 -0.035 1.00 95.56 89 GLY A N 1
ATOM 670 C CA . GLY A 1 89 ? -3.962 -0.753 0.540 1.00 95.56 89 GLY A CA 1
ATOM 671 C C . GLY A 1 89 ? -3.758 -1.859 -0.503 1.00 95.56 89 GLY A C 1
ATOM 672 O O . GLY A 1 89 ? -2.715 -2.516 -0.523 1.00 95.56 89 GLY A O 1
ATOM 673 N N . ARG A 1 90 ? -4.707 -2.021 -1.432 1.00 93.94 90 ARG A N 1
ATOM 674 C CA . ARG A 1 90 ? -4.582 -2.941 -2.576 1.00 93.94 90 ARG A CA 1
ATOM 675 C C . ARG A 1 90 ? -3.476 -2.510 -3.531 1.00 93.94 90 ARG A C 1
ATOM 677 O O . ARG A 1 90 ? -2.617 -3.320 -3.867 1.00 93.94 90 ARG A O 1
ATOM 684 N N . ALA A 1 91 ? -3.435 -1.232 -3.905 1.00 95.19 91 ALA A N 1
ATOM 685 C CA . ALA A 1 91 ? -2.352 -0.702 -4.730 1.00 95.19 91 ALA A CA 1
ATOM 686 C C . ALA A 1 91 ? -0.983 -0.889 -4.049 1.00 95.19 91 ALA A C 1
ATOM 688 O O . ALA A 1 91 ? -0.013 -1.272 -4.699 1.00 95.19 91 ALA A O 1
ATOM 689 N N . TYR A 1 92 ? -0.901 -0.688 -2.730 1.00 95.88 92 TYR A N 1
ATOM 690 C CA . TYR A 1 92 ? 0.305 -0.942 -1.940 1.00 95.88 92 TYR A CA 1
ATOM 691 C C . TYR A 1 92 ? 0.759 -2.406 -2.039 1.00 95.88 92 TYR A C 1
ATOM 693 O O . TYR A 1 92 ? 1.936 -2.656 -2.306 1.00 95.88 92 TYR A O 1
ATOM 701 N N . LYS A 1 93 ? -0.164 -3.368 -1.891 1.00 93.00 93 LYS A N 1
ATOM 702 C CA . LYS A 1 93 ? 0.118 -4.800 -2.091 1.00 93.00 93 LYS A CA 1
ATOM 703 C C . LYS A 1 93 ? 0.649 -5.060 -3.506 1.00 93.00 93 LYS A C 1
ATOM 705 O O . LYS A 1 93 ? 1.694 -5.687 -3.656 1.00 93.00 93 LYS A O 1
ATOM 710 N N . ASN A 1 94 ? 0.008 -4.492 -4.527 1.00 92.19 94 ASN A N 1
ATOM 711 C CA . ASN A 1 94 ? 0.438 -4.651 -5.920 1.00 92.19 94 ASN A CA 1
ATOM 712 C C . ASN A 1 94 ? 1.855 -4.103 -6.160 1.00 92.19 94 ASN A C 1
ATOM 714 O O . ASN A 1 94 ? 2.632 -4.712 -6.893 1.00 92.19 94 ASN A O 1
ATOM 718 N N . VAL A 1 95 ? 2.239 -3.002 -5.501 1.00 93.19 95 VAL A N 1
ATOM 719 C CA . VAL A 1 95 ? 3.614 -2.470 -5.569 1.00 93.19 95 VAL A CA 1
ATOM 720 C C . VAL A 1 95 ? 4.634 -3.436 -4.961 1.00 93.19 95 VAL A C 1
ATOM 722 O O . VAL A 1 95 ? 5.726 -3.570 -5.513 1.00 93.19 95 VAL A O 1
ATOM 725 N N . LEU A 1 96 ? 4.307 -4.125 -3.862 1.00 90.62 96 LEU A N 1
ATOM 726 C CA . LEU A 1 96 ? 5.201 -5.126 -3.254 1.00 90.62 96 LEU A CA 1
ATOM 727 C C . LEU A 1 96 ? 5.459 -6.316 -4.186 1.00 90.62 96 LEU A C 1
ATOM 729 O O . LEU A 1 96 ? 6.557 -6.881 -4.191 1.00 90.62 96 LEU A O 1
ATOM 733 N N . ASP A 1 97 ? 4.458 -6.673 -4.986 1.00 88.75 97 ASP A N 1
ATOM 734 C CA . ASP A 1 97 ? 4.511 -7.792 -5.923 1.00 88.75 97 ASP A CA 1
ATOM 735 C C . ASP A 1 97 ? 5.036 -7.394 -7.314 1.00 88.75 97 ASP A C 1
ATOM 737 O O . ASP A 1 97 ? 5.473 -8.256 -8.087 1.00 88.75 97 ASP A O 1
ATOM 741 N N . TYR A 1 98 ? 5.091 -6.093 -7.618 1.00 87.12 98 TYR A N 1
ATOM 742 C CA . TYR A 1 98 ? 5.564 -5.557 -8.897 1.00 87.12 98 TYR A CA 1
ATOM 743 C C . TYR A 1 98 ? 6.965 -6.057 -9.299 1.00 87.12 98 TYR A C 1
ATOM 745 O O . TYR A 1 98 ? 7.119 -6.512 -10.435 1.00 87.12 98 TYR A O 1
ATOM 753 N N . PRO A 1 99 ? 7.995 -6.074 -8.423 1.00 82.38 99 PRO A N 1
ATOM 754 C CA . PRO A 1 99 ? 9.328 -6.541 -8.810 1.00 82.38 99 PRO A CA 1
ATOM 755 C C . PRO A 1 99 ? 9.376 -8.022 -9.208 1.00 82.38 99 PRO A C 1
ATOM 757 O O . PRO A 1 99 ? 10.297 -8.419 -9.923 1.00 82.38 99 PRO A O 1
ATOM 760 N N . LYS A 1 100 ? 8.412 -8.828 -8.737 1.00 80.75 100 LYS A N 1
ATOM 761 C CA . LYS A 1 100 ? 8.329 -10.274 -8.989 1.00 80.75 100 LYS A CA 1
ATOM 762 C C . LYS A 1 100 ? 7.487 -10.588 -10.221 1.00 80.75 100 LYS A C 1
ATOM 764 O O . LYS A 1 100 ? 7.897 -11.396 -11.047 1.00 80.75 100 LYS A O 1
ATOM 769 N N . HIS A 1 101 ? 6.321 -9.953 -10.328 1.00 79.94 101 HIS A N 1
ATOM 770 C CA . HIS A 1 101 ? 5.288 -10.339 -11.291 1.00 79.94 101 HIS A CA 1
ATOM 771 C C . HIS A 1 101 ? 5.019 -9.282 -12.366 1.00 79.94 101 HIS A C 1
ATOM 773 O O . HIS A 1 101 ? 4.314 -9.578 -13.323 1.00 79.94 101 HIS A O 1
ATOM 779 N N . ARG A 1 102 ? 5.558 -8.059 -12.228 1.00 76.81 102 ARG A N 1
ATOM 780 C CA . ARG A 1 102 ? 5.290 -6.903 -13.112 1.00 76.81 102 ARG A CA 1
ATOM 781 C C . ARG A 1 102 ? 3.802 -6.634 -13.348 1.00 76.81 102 ARG A C 1
ATOM 783 O O . ARG A 1 102 ? 3.413 -6.136 -14.400 1.00 76.81 102 ARG A O 1
ATOM 790 N N . ARG A 1 103 ? 2.972 -6.978 -12.366 1.00 78.62 103 ARG A N 1
ATOM 791 C CA . ARG A 1 103 ? 1.530 -6.767 -12.443 1.00 78.62 103 ARG A CA 1
ATOM 792 C C . ARG A 1 103 ? 1.216 -5.273 -12.391 1.00 78.62 103 ARG A C 1
ATOM 794 O O . ARG A 1 103 ? 1.912 -4.545 -11.682 1.00 78.62 103 ARG A O 1
ATOM 801 N N . PRO A 1 104 ? 0.186 -4.811 -13.113 1.00 83.44 104 PRO A N 1
ATOM 802 C CA . PRO A 1 104 ? -0.217 -3.414 -13.071 1.00 83.44 104 PRO A CA 1
ATOM 803 C C . PRO A 1 104 ? -0.633 -3.014 -11.651 1.00 83.44 104 PRO A C 1
ATOM 805 O O . PRO A 1 104 ? -1.318 -3.759 -10.945 1.00 83.44 104 PRO A O 1
ATOM 808 N N . ILE A 1 105 ? -0.220 -1.821 -11.223 1.00 91.88 105 ILE A N 1
ATOM 809 C CA . ILE A 1 105 ? -0.633 -1.267 -9.933 1.00 91.88 105 ILE A CA 1
ATOM 810 C C . ILE A 1 105 ? -1.926 -0.494 -10.169 1.00 91.88 105 ILE A C 1
ATOM 812 O O . ILE A 1 105 ? -1.906 0.683 -10.523 1.00 91.88 105 ILE A O 1
ATOM 816 N N . VAL A 1 106 ? -3.049 -1.186 -9.998 1.00 92.50 106 VAL A N 1
ATOM 817 C CA . VAL A 1 106 ? -4.373 -0.603 -10.225 1.00 92.50 106 VAL A CA 1
ATOM 818 C C . VAL A 1 106 ? -4.725 0.394 -9.123 1.00 92.50 106 VAL A C 1
ATOM 820 O O . VAL A 1 106 ? -4.679 0.049 -7.938 1.00 92.50 106 VAL A O 1
ATOM 823 N N . LEU A 1 107 ? -5.108 1.612 -9.508 1.00 94.56 107 LEU A N 1
ATOM 824 C CA . LEU A 1 107 ? -5.614 2.632 -8.591 1.00 94.56 107 LEU A CA 1
ATOM 825 C C . LEU A 1 107 ? -6.763 3.415 -9.255 1.00 94.56 107 LEU A C 1
ATOM 827 O O . LEU A 1 107 ? -6.577 3.937 -10.349 1.00 94.56 107 LEU A O 1
ATOM 831 N N . PRO A 1 108 ? -7.936 3.561 -8.607 1.00 94.12 108 PRO A N 1
ATOM 832 C CA . PRO A 1 108 ? -9.047 4.332 -9.160 1.00 94.12 108 PRO A CA 1
ATOM 833 C C . PRO A 1 108 ? -8.645 5.748 -9.588 1.00 94.12 108 PRO A C 1
ATOM 835 O O . PRO A 1 108 ? -7.895 6.428 -8.885 1.00 94.12 108 PRO A O 1
ATOM 838 N N . ALA A 1 109 ? -9.200 6.214 -10.710 1.00 93.75 109 ALA A N 1
ATOM 839 C CA . ALA A 1 109 ? -8.824 7.484 -11.333 1.00 93.75 109 ALA A CA 1
ATOM 840 C C . ALA A 1 109 ? -8.907 8.687 -10.375 1.00 93.75 109 ALA A C 1
ATOM 842 O O . ALA A 1 109 ? -8.003 9.521 -10.364 1.00 93.75 109 ALA A O 1
ATOM 843 N N . HIS A 1 110 ? -9.935 8.748 -9.517 1.00 94.81 110 HIS A N 1
ATOM 844 C CA . HIS A 1 110 ? -10.099 9.837 -8.543 1.00 94.81 110 HIS A CA 1
ATOM 845 C C . HIS A 1 110 ? -9.004 9.862 -7.467 1.00 94.81 110 HIS A C 1
ATOM 847 O O . HIS A 1 110 ? -8.770 10.895 -6.848 1.00 94.81 110 HIS A O 1
ATOM 853 N N . LEU A 1 111 ? -8.305 8.744 -7.255 1.00 95.81 111 LEU A N 1
ATOM 854 C CA . LEU A 1 111 ? -7.205 8.625 -6.298 1.00 95.81 111 LEU A CA 1
ATOM 855 C C . LEU A 1 111 ? -5.836 8.870 -6.938 1.00 95.81 111 LEU A C 1
ATOM 857 O O . LEU A 1 111 ? -4.896 9.254 -6.236 1.00 95.81 111 LEU A O 1
ATOM 861 N N . MET A 1 112 ? -5.714 8.711 -8.259 1.00 93.94 112 MET A N 1
ATOM 862 C CA . MET A 1 112 ? -4.462 8.950 -8.987 1.00 93.94 112 MET A CA 1
ATOM 863 C C . MET A 1 112 ? -3.976 10.396 -8.851 1.00 93.94 112 MET A C 1
ATOM 865 O O . MET A 1 112 ? -2.768 10.632 -8.784 1.00 93.94 112 MET A O 1
ATOM 869 N N . GLU A 1 113 ? -4.895 11.358 -8.740 1.00 92.19 113 GLU A N 1
ATOM 870 C CA . GLU A 1 113 ? -4.576 12.784 -8.579 1.00 92.19 113 GLU A CA 1
ATOM 871 C C . GLU A 1 113 ? -3.762 13.081 -7.309 1.00 92.19 113 GLU A C 1
ATOM 873 O O . GLU A 1 113 ? -3.005 14.050 -7.257 1.00 92.19 113 GLU A O 1
ATOM 878 N N . THR A 1 114 ? -3.859 12.225 -6.289 1.00 91.81 114 THR A N 1
ATOM 879 C CA . THR A 1 114 ? -3.111 12.383 -5.030 1.00 91.81 114 THR A CA 1
ATOM 880 C C . THR A 1 114 ? -1.662 11.887 -5.118 1.00 91.81 114 THR A C 1
ATOM 882 O O . THR A 1 114 ? -0.843 12.130 -4.214 1.00 91.81 114 THR A O 1
ATOM 885 N N . ILE A 1 115 ? -1.337 11.174 -6.199 1.00 94.44 115 ILE A N 1
ATOM 886 C CA . ILE A 1 115 ? -0.026 10.592 -6.453 1.00 94.44 115 ILE A CA 1
ATOM 887 C C . ILE A 1 115 ? 0.791 11.554 -7.326 1.00 94.44 115 ILE A C 1
ATOM 889 O O . ILE A 1 115 ? 0.272 12.081 -8.308 1.00 94.44 115 ILE A O 1
ATOM 893 N N . PRO A 1 116 ? 2.082 11.786 -7.021 1.00 92.81 116 PRO A N 1
ATOM 894 C CA . PRO A 1 116 ? 2.948 12.587 -7.880 1.00 92.81 116 PRO A CA 1
ATOM 895 C C . PRO A 1 116 ? 2.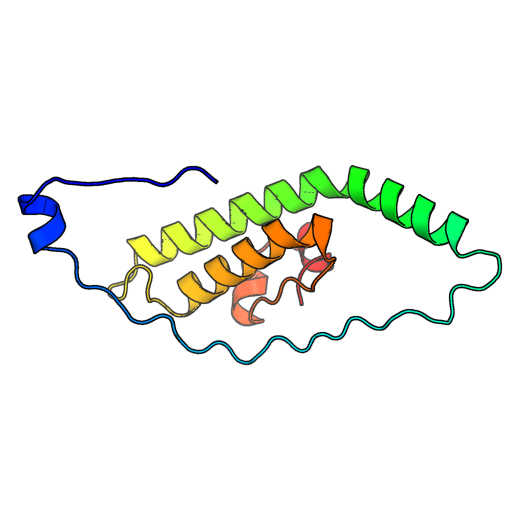981 12.067 -9.323 1.00 92.81 116 PRO A C 1
ATOM 897 O O . PRO A 1 116 ? 3.221 10.880 -9.546 1.00 92.81 116 PRO A O 1
ATOM 900 N N . THR A 1 117 ? 2.853 12.967 -10.302 1.00 91.69 117 THR A N 1
ATOM 901 C CA . THR A 1 117 ? 2.801 12.633 -11.740 1.00 91.69 117 THR A CA 1
ATOM 902 C C . THR A 1 117 ? 3.995 11.799 -12.212 1.00 91.69 117 THR A C 1
ATOM 904 O O . THR A 1 117 ? 3.854 10.927 -13.062 1.00 91.69 117 THR A O 1
ATOM 907 N N . ALA A 1 118 ? 5.176 11.995 -11.615 1.00 89.25 118 ALA A N 1
ATOM 908 C CA . ALA A 1 118 ? 6.375 11.210 -11.922 1.00 89.25 118 ALA A CA 1
ATOM 909 C C . ALA A 1 118 ? 6.217 9.697 -11.653 1.00 89.25 118 ALA A C 1
ATOM 911 O O . ALA A 1 118 ? 6.952 8.889 -12.224 1.00 89.25 118 ALA A O 1
ATOM 912 N N . LEU A 1 119 ? 5.273 9.311 -10.788 1.00 89.56 119 LEU A N 1
ATOM 913 C CA . LEU A 1 119 ? 4.990 7.924 -10.418 1.00 89.56 119 LEU A CA 1
ATOM 914 C C . LEU A 1 119 ? 3.799 7.333 -11.186 1.00 89.56 119 LEU A C 1
ATOM 916 O O . LEU A 1 119 ? 3.595 6.124 -11.128 1.00 89.56 119 LEU A O 1
ATOM 920 N N . HIS A 1 120 ? 3.044 8.142 -11.939 1.00 90.88 120 HIS A N 1
ATOM 921 C CA . HIS A 1 120 ? 1.854 7.684 -12.672 1.00 90.88 120 HIS A CA 1
ATOM 922 C C . HIS A 1 120 ? 2.165 6.620 -13.723 1.00 90.88 120 HIS A C 1
ATOM 924 O O . HIS A 1 120 ? 1.317 5.787 -14.000 1.00 90.88 120 HIS A O 1
ATOM 930 N N . LYS A 1 121 ? 3.396 6.576 -14.247 1.00 88.62 121 LYS A N 1
ATOM 931 C CA . LYS A 1 121 ? 3.829 5.556 -15.218 1.00 88.62 121 LYS A CA 1
ATOM 932 C C . LYS A 1 121 ? 3.769 4.111 -14.699 1.00 88.62 121 LYS A C 1
ATOM 934 O O . LYS A 1 121 ? 3.905 3.189 -15.492 1.00 88.62 121 LYS A O 1
ATOM 939 N N . TYR A 1 122 ? 3.644 3.920 -13.385 1.00 86.81 122 TYR A N 1
ATOM 940 C CA . TYR A 1 122 ? 3.509 2.603 -12.760 1.00 86.81 122 TYR A CA 1
ATOM 941 C C . TYR A 1 122 ? 2.057 2.248 -12.426 1.00 86.81 122 TYR A C 1
ATOM 943 O O . TYR A 1 122 ? 1.795 1.114 -12.038 1.00 86.81 122 TYR A O 1
ATOM 951 N N . LEU A 1 123 ? 1.144 3.216 -12.526 1.00 89.81 123 LEU A N 1
ATOM 952 C CA . LEU A 1 123 ? -0.256 3.067 -12.154 1.00 89.81 123 LEU A CA 1
ATOM 953 C C . LEU A 1 123 ? -1.114 2.757 -13.379 1.00 89.81 123 LEU A C 1
ATOM 955 O O . LEU A 1 123 ? -0.769 3.126 -14.504 1.00 89.81 123 LEU A O 1
ATOM 959 N N . THR A 1 124 ? -2.236 2.086 -13.153 1.00 85.19 124 THR A N 1
ATOM 960 C CA . THR A 1 124 ? -3.265 1.817 -14.165 1.00 85.19 124 THR A CA 1
ATOM 961 C C . THR A 1 124 ? -4.644 2.085 -13.591 1.00 85.19 124 THR A C 1
ATOM 963 O O . THR A 1 124 ? -4.844 1.790 -12.390 1.00 85.19 124 THR A O 1
#

Foldseek 3Di:
DDDDDDPDPVVVVPDDDDDDDDDPPDPPPPPPPPPCPPCVVVVVVVVVVVLVVCVVLLVVLLVQLQVVLQVCLVVDPCRNNPPQSVQSVQLSVVSVCCSPRVDQSEHDPVCCVVPPPVSCVRHD

Radius of gyration: 18.6 Å; chains: 1; bounding box: 34×30×58 Å

Secondary structure (DSSP, 8-state):
--------HHHHHH--PPPPP------------TT--TTHHHHHHHHHHHHHHHHHHHHHHHHHHHHHHHHHHHHSTTGGG-HHHHHHHHHHHHHHHHHHH---B---HHHHTTS-GGGGGGB-

Organism: NCBI:txid265554

pLDDT: mean 85.74, std 13.32, range [46.5, 97.88]